Protein AF-A0A6G3S2R7-F1 (afdb_monomer_lite)

Radius of gyration: 14.32 Å; chains: 1; bounding box: 34×27×38 Å

pLDDT: mean 94.63, std 10.29, range [46.94, 98.81]

Sequence (114 aa):
DAPTLWPLVDGAGRLGIACAAPVLRHVYRETASSHLRGRAARALAATDPSFAAGFAVECLWDCEESTREVAARHAETGDARVVDQLRRLAADPAEEAEVQTAVRARIGLDPTVL

Foldseek 3Di:
DDPVLQVVLQVLQVVLVLVCLVVLVVQLVPDPDLVSVLSSLSSCLSRPPCSQDPVLQVQCPRPDLSSVLSSLQRHDVPDVVSLVSLVCLLPDPPHDPSNVVSSCVSVVPDPPPD

Structure (mmCIF, N/CA/C/O backbone):
data_AF-A0A6G3S2R7-F1
#
_entry.id   AF-A0A6G3S2R7-F1
#
loop_
_atom_site.group_PDB
_atom_site.id
_atom_site.type_symbol
_atom_site.label_atom_id
_atom_site.label_alt_id
_atom_site.label_comp_id
_atom_site.label_asym_id
_atom_site.label_entity_id
_atom_site.label_seq_id
_atom_site.pdbx_PDB_ins_code
_atom_site.Cartn_x
_atom_site.Cartn_y
_atom_site.Cartn_z
_atom_site.occupancy
_atom_site.B_iso_or_equiv
_atom_site.auth_seq_id
_atom_site.auth_comp_id
_atom_site.auth_asym_id
_atom_site.auth_atom_id
_atom_site.pdbx_PDB_model_num
ATOM 1 N N . ASP A 1 1 ? 19.419 -1.276 -4.657 1.00 84.12 1 ASP A N 1
ATOM 2 C CA . ASP A 1 1 ? 18.564 -1.395 -5.861 1.00 84.12 1 ASP A CA 1
ATOM 3 C C . ASP A 1 1 ? 19.110 -0.577 -7.019 1.00 84.12 1 ASP A C 1
ATOM 5 O O . ASP A 1 1 ? 19.806 0.407 -6.785 1.00 84.12 1 ASP A O 1
ATOM 9 N N . ALA A 1 2 ? 18.821 -0.978 -8.261 1.00 88.25 2 ALA A N 1
ATOM 10 C CA . ALA A 1 2 ? 19.236 -0.221 -9.442 1.00 88.25 2 ALA A CA 1
ATOM 11 C C . ALA A 1 2 ? 18.453 1.109 -9.541 1.00 88.25 2 ALA A C 1
ATOM 13 O O . ALA A 1 2 ? 17.224 1.082 -9.421 1.00 88.25 2 ALA A O 1
ATOM 14 N N . PRO A 1 3 ? 19.104 2.259 -9.818 1.00 88.38 3 PRO A N 1
ATOM 15 C CA . PRO A 1 3 ? 18.428 3.562 -9.891 1.00 88.38 3 PRO A CA 1
ATOM 16 C C . PRO A 1 3 ? 17.271 3.622 -10.898 1.00 88.38 3 PRO A C 1
ATOM 18 O O . PRO A 1 3 ? 16.308 4.358 -10.706 1.00 88.38 3 PRO A O 1
ATOM 21 N N . THR A 1 4 ? 17.331 2.816 -11.960 1.00 93.81 4 THR A N 1
ATOM 22 C CA . THR A 1 4 ? 16.301 2.734 -13.005 1.00 93.81 4 THR A CA 1
ATOM 23 C C . THR A 1 4 ? 14.989 2.104 -12.535 1.00 93.81 4 THR A C 1
ATOM 25 O O . THR A 1 4 ? 13.962 2.313 -13.178 1.00 93.81 4 THR A O 1
ATOM 28 N N . LEU A 1 5 ? 14.979 1.385 -11.405 1.00 95.19 5 LEU A N 1
ATOM 29 C CA . LEU A 1 5 ? 13.749 0.820 -10.841 1.00 95.19 5 LEU A CA 1
ATOM 30 C C . LEU A 1 5 ? 12.791 1.903 -10.340 1.00 95.19 5 LEU A C 1
ATOM 32 O O . LEU A 1 5 ? 11.581 1.711 -10.387 1.00 95.19 5 LEU A O 1
ATOM 36 N N . TRP A 1 6 ? 13.315 3.048 -9.904 1.00 97.00 6 TRP A N 1
ATOM 37 C CA . TRP A 1 6 ? 12.517 4.138 -9.346 1.00 97.00 6 TRP A CA 1
ATOM 38 C C . TRP A 1 6 ? 11.527 4.708 -10.376 1.00 97.00 6 TRP A C 1
ATOM 40 O O . TRP A 1 6 ? 10.320 4.604 -10.148 1.00 97.00 6 TRP A O 1
ATOM 50 N N . PRO A 1 7 ? 11.977 5.227 -11.539 1.00 97.56 7 PRO A N 1
ATOM 51 C CA . PRO A 1 7 ? 11.058 5.726 -12.559 1.00 97.56 7 PRO A CA 1
ATOM 52 C C . PRO A 1 7 ? 10.196 4.621 -13.182 1.00 97.56 7 PRO A C 1
ATOM 54 O O . PRO A 1 7 ? 9.082 4.905 -13.615 1.00 97.56 7 PRO A O 1
ATOM 57 N N . LEU A 1 8 ? 10.673 3.370 -13.219 1.00 97.19 8 LEU A N 1
ATOM 58 C CA . LEU A 1 8 ? 9.894 2.242 -13.733 1.00 97.19 8 LEU A CA 1
ATOM 59 C C . LEU A 1 8 ? 8.662 1.962 -12.861 1.00 97.19 8 LEU A C 1
ATOM 61 O O . LEU A 1 8 ? 7.550 1.871 -13.380 1.00 97.19 8 LEU A O 1
ATOM 65 N N . VAL A 1 9 ? 8.860 1.846 -11.545 1.00 98.44 9 VAL A N 1
ATOM 66 C CA . VAL A 1 9 ? 7.782 1.620 -10.572 1.00 98.44 9 VAL A CA 1
ATOM 67 C C . VAL A 1 9 ? 6.796 2.786 -10.584 1.00 98.44 9 VAL A C 1
ATOM 69 O O . VAL A 1 9 ? 5.588 2.568 -10.695 1.00 98.44 9 VAL A O 1
ATOM 72 N N . ASP A 1 10 ? 7.308 4.020 -10.551 1.00 98.44 10 ASP A N 1
ATOM 73 C CA . ASP A 1 10 ? 6.473 5.221 -10.594 1.00 98.44 10 ASP A CA 1
ATOM 74 C C . ASP A 1 10 ? 5.644 5.282 -11.889 1.00 98.44 10 ASP A C 1
ATOM 76 O O . ASP A 1 10 ? 4.450 5.585 -11.854 1.00 98.44 10 ASP A O 1
ATOM 80 N N . GLY A 1 11 ? 6.252 4.961 -13.036 1.00 98.56 11 GLY A N 1
ATOM 81 C CA . GLY A 1 11 ? 5.578 4.929 -14.333 1.00 98.56 11 GLY A CA 1
ATOM 82 C C . GLY A 1 11 ? 4.478 3.870 -14.409 1.00 98.56 11 GLY A C 1
ATOM 83 O O . GLY A 1 11 ? 3.372 4.175 -14.855 1.00 98.56 11 GLY A O 1
ATOM 84 N N . ALA A 1 12 ? 4.747 2.651 -13.929 1.00 98.56 12 ALA A N 1
ATOM 85 C CA . ALA A 1 12 ? 3.770 1.563 -13.922 1.00 98.56 12 ALA A CA 1
ATOM 86 C C . ALA A 1 12 ? 2.524 1.906 -13.092 1.00 98.56 12 ALA A C 1
ATOM 88 O O . ALA A 1 12 ? 1.402 1.679 -13.548 1.00 98.56 12 ALA A O 1
ATOM 89 N N . GLY A 1 13 ? 2.723 2.506 -11.913 1.00 98.50 13 GLY A N 1
ATOM 90 C CA . GLY A 1 13 ? 1.634 2.977 -11.060 1.00 98.50 13 GLY A CA 1
ATOM 91 C C . GLY A 1 13 ? 0.830 4.110 -11.696 1.00 98.50 13 GLY A C 1
ATOM 92 O O . GLY A 1 13 ? -0.392 4.031 -11.779 1.00 98.50 13 GLY A O 1
ATOM 93 N N . ARG A 1 14 ? 1.509 5.149 -12.202 1.00 98.38 14 ARG A N 1
ATOM 94 C CA . ARG A 1 14 ? 0.857 6.324 -12.816 1.00 98.38 14 ARG A CA 1
ATOM 95 C C . ARG A 1 14 ? 0.026 5.979 -14.048 1.00 98.38 14 ARG A C 1
ATOM 97 O O . ARG A 1 14 ? -0.993 6.617 -14.285 1.00 98.38 14 ARG A O 1
ATOM 104 N N . LEU A 1 15 ? 0.474 5.003 -14.833 1.00 98.44 15 LEU A N 1
ATOM 105 C CA . LEU A 1 15 ? -0.220 4.549 -16.037 1.00 98.44 15 LEU A CA 1
ATOM 106 C C . LEU A 1 15 ? -1.234 3.427 -15.761 1.00 98.44 15 LEU A C 1
ATOM 108 O O . LEU A 1 15 ? -1.888 2.975 -16.696 1.00 98.44 15 LEU A O 1
ATOM 112 N N . GLY A 1 16 ? -1.364 2.963 -14.511 1.00 98.00 16 GLY A N 1
ATOM 113 C CA . GLY A 1 16 ? -2.305 1.900 -14.149 1.00 98.00 16 GLY A CA 1
ATOM 114 C C . GLY A 1 16 ? -2.031 0.583 -14.880 1.00 98.00 16 GLY A C 1
ATOM 115 O O . GLY A 1 16 ? -2.964 -0.112 -15.282 1.00 98.00 16 GLY A O 1
ATOM 116 N N . ILE A 1 17 ? -0.757 0.237 -15.101 1.00 98.44 17 ILE A N 1
ATOM 117 C CA . ILE A 1 17 ? -0.369 -0.959 -15.861 1.00 98.44 17 ILE A CA 1
ATOM 118 C C . ILE A 1 17 ? -0.651 -2.214 -15.021 1.00 98.44 17 ILE A C 1
ATOM 120 O O . ILE A 1 17 ? 0.234 -2.744 -14.356 1.00 98.44 17 ILE A O 1
ATOM 124 N N . ALA A 1 18 ? -1.888 -2.715 -15.054 1.00 98.38 18 ALA A N 1
ATOM 125 C CA . ALA A 1 18 ? -2.328 -3.843 -14.226 1.00 98.38 18 ALA A CA 1
ATOM 126 C C . ALA A 1 18 ? -1.480 -5.115 -14.425 1.00 98.38 18 ALA A C 1
ATOM 128 O O . ALA A 1 18 ? -1.184 -5.835 -13.472 1.00 98.38 18 ALA A O 1
ATOM 129 N N . CYS A 1 19 ? -1.007 -5.378 -15.650 1.00 98.12 19 CYS A N 1
ATOM 130 C CA . CYS A 1 19 ? -0.139 -6.528 -15.924 1.00 98.12 19 CYS A CA 1
ATOM 131 C C . CYS A 1 19 ? 1.260 -6.416 -15.287 1.00 98.12 19 CYS A C 1
ATOM 133 O O . CYS A 1 19 ? 1.966 -7.419 -15.210 1.00 98.12 19 CYS A O 1
ATOM 135 N N . ALA A 1 20 ? 1.651 -5.238 -14.786 1.00 98.38 20 ALA A N 1
ATOM 136 C CA . ALA A 1 20 ? 2.888 -5.050 -14.035 1.00 98.38 20 ALA A CA 1
ATOM 137 C C . ALA A 1 20 ? 2.776 -5.509 -12.570 1.00 98.38 20 ALA A C 1
ATOM 139 O O . ALA A 1 20 ? 3.804 -5.631 -11.903 1.00 98.38 20 ALA A O 1
ATOM 140 N N . ALA A 1 21 ? 1.575 -5.805 -12.055 1.00 98.56 21 ALA A N 1
ATOM 141 C CA . ALA A 1 21 ? 1.393 -6.176 -10.652 1.00 98.56 21 ALA A CA 1
ATOM 142 C C . ALA A 1 21 ? 2.353 -7.295 -10.187 1.00 98.56 21 ALA A C 1
ATOM 144 O O . ALA A 1 21 ? 3.039 -7.084 -9.189 1.00 98.56 21 ALA A O 1
ATOM 145 N N . PRO A 1 22 ? 2.540 -8.430 -10.897 1.00 98.56 22 PRO A N 1
ATOM 146 C CA . PRO A 1 22 ? 3.461 -9.477 -10.446 1.00 98.56 22 PRO A CA 1
ATOM 147 C C . PRO A 1 22 ? 4.908 -9.002 -10.248 1.00 98.56 22 PRO A C 1
ATOM 149 O O . PRO A 1 22 ? 5.535 -9.370 -9.253 1.00 98.56 22 PRO A O 1
ATOM 152 N N . VAL A 1 23 ? 5.432 -8.161 -11.148 1.00 98.31 23 VAL A N 1
ATOM 153 C CA . VAL A 1 23 ? 6.801 -7.635 -11.018 1.00 98.31 23 VAL A CA 1
ATOM 154 C C . VAL A 1 23 ? 6.891 -6.568 -9.926 1.00 98.31 23 VAL A C 1
ATOM 156 O O . VAL A 1 23 ? 7.863 -6.556 -9.177 1.00 98.31 23 VAL A O 1
ATOM 159 N N . LEU A 1 24 ? 5.862 -5.736 -9.749 1.00 98.62 24 LEU A N 1
ATOM 160 C CA . LEU A 1 24 ? 5.807 -4.762 -8.654 1.00 98.62 24 LEU A CA 1
ATOM 161 C C . LEU A 1 24 ? 5.778 -5.449 -7.280 1.00 98.62 24 LEU A C 1
ATOM 163 O O . LEU A 1 24 ? 6.468 -5.005 -6.365 1.00 98.62 24 LEU A O 1
ATOM 167 N N . ARG A 1 25 ? 5.064 -6.577 -7.146 1.00 98.62 25 ARG A N 1
ATOM 168 C CA . ARG A 1 25 ? 5.083 -7.403 -5.924 1.00 98.62 25 ARG A CA 1
ATOM 169 C C . ARG A 1 25 ? 6.470 -7.971 -5.645 1.00 98.62 25 ARG A C 1
ATOM 171 O O . ARG A 1 25 ? 6.875 -8.044 -4.491 1.00 98.62 25 ARG A O 1
ATOM 178 N N . HIS A 1 26 ? 7.184 -8.398 -6.686 1.00 98.31 26 HIS A N 1
ATOM 179 C CA . HIS A 1 26 ? 8.558 -8.872 -6.543 1.00 98.31 26 HIS A CA 1
ATOM 180 C C . HIS A 1 26 ? 9.482 -7.741 -6.074 1.00 98.31 26 HIS A C 1
ATOM 182 O O . HIS A 1 26 ? 10.169 -7.905 -5.073 1.00 98.31 26 HIS A O 1
ATOM 188 N N . VAL A 1 27 ? 9.421 -6.565 -6.710 1.00 98.31 27 VAL A N 1
ATOM 189 C CA . VAL A 1 27 ? 10.204 -5.392 -6.286 1.00 98.31 27 VAL A CA 1
ATOM 190 C C . VAL A 1 27 ? 9.912 -5.020 -4.832 1.00 98.31 27 VAL A C 1
ATOM 192 O O . VAL A 1 27 ? 10.855 -4.806 -4.079 1.00 98.31 27 VAL A O 1
ATOM 195 N N . TYR A 1 28 ? 8.640 -4.982 -4.422 1.00 98.25 28 TYR A N 1
ATOM 196 C CA . TYR A 1 28 ? 8.255 -4.678 -3.040 1.00 98.25 28 TYR A CA 1
ATOM 197 C C . TYR A 1 28 ? 8.889 -5.642 -2.022 1.00 98.25 28 TYR A C 1
ATOM 199 O O . TYR A 1 28 ? 9.346 -5.197 -0.973 1.00 98.25 28 TYR A O 1
ATOM 207 N N . ARG A 1 29 ? 8.924 -6.949 -2.323 1.00 97.88 29 ARG A N 1
ATOM 208 C CA . ARG A 1 29 ? 9.451 -7.974 -1.406 1.00 97.88 29 ARG A CA 1
ATOM 209 C C . ARG A 1 29 ? 10.974 -7.990 -1.321 1.00 97.88 29 ARG A C 1
ATOM 211 O O . ARG A 1 29 ? 11.510 -8.213 -0.244 1.00 97.88 29 ARG A O 1
ATOM 218 N N . GLU A 1 30 ? 11.654 -7.777 -2.443 1.00 97.44 30 GLU A N 1
ATOM 219 C CA . GLU A 1 30 ? 13.108 -7.968 -2.527 1.00 97.44 30 GLU A CA 1
ATOM 220 C C . GLU A 1 30 ? 13.913 -6.690 -2.264 1.00 97.44 30 GLU A C 1
ATOM 222 O O . GLU A 1 30 ? 15.109 -6.754 -1.977 1.00 97.44 30 GLU A O 1
ATOM 227 N N . THR A 1 31 ? 13.292 -5.514 -2.381 1.00 97.06 31 THR A N 1
ATOM 228 C CA . THR A 1 31 ? 13.992 -4.246 -2.155 1.00 97.06 31 THR A CA 1
ATOM 229 C C . THR A 1 31 ? 14.427 -4.092 -0.697 1.00 97.06 31 THR A C 1
ATOM 231 O O . THR A 1 31 ? 13.625 -4.187 0.233 1.00 97.06 31 THR A O 1
ATOM 234 N N . ALA A 1 32 ? 15.699 -3.745 -0.490 1.00 95.38 32 ALA A N 1
ATOM 235 C CA . ALA A 1 32 ? 16.200 -3.329 0.821 1.00 95.38 32 ALA A CA 1
ATOM 236 C C . ALA A 1 32 ? 15.902 -1.844 1.116 1.00 95.38 32 ALA A C 1
ATOM 238 O O . ALA A 1 32 ? 15.960 -1.413 2.266 1.00 95.38 32 ALA A O 1
ATOM 239 N N . SER A 1 33 ? 15.586 -1.045 0.091 1.00 96.50 33 SER A N 1
ATOM 240 C CA . SER A 1 33 ? 15.253 0.374 0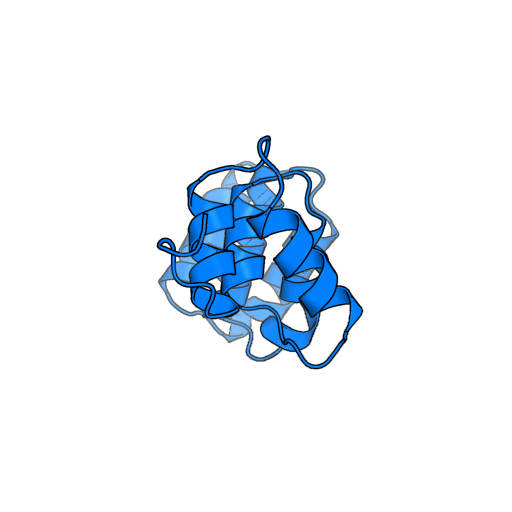.241 1.00 96.50 33 SER A CA 1
ATOM 241 C C . SER A 1 33 ? 13.799 0.575 0.683 1.00 96.50 33 SER A C 1
ATOM 243 O O . SER A 1 33 ? 12.881 0.200 -0.052 1.00 96.50 33 SER A O 1
ATOM 245 N N . SER A 1 34 ? 13.588 1.241 1.828 1.00 96.69 34 SER A N 1
ATOM 246 C CA . SER A 1 34 ? 12.256 1.661 2.304 1.00 96.69 34 SER A CA 1
ATOM 247 C C . SER A 1 34 ? 11.571 2.609 1.316 1.00 96.69 34 SER A C 1
ATOM 249 O O . SER A 1 34 ? 10.419 2.392 0.949 1.00 96.69 34 SER A O 1
ATOM 251 N N . HIS A 1 35 ? 12.310 3.580 0.771 1.00 96.75 35 HIS A N 1
ATOM 252 C CA . HIS A 1 35 ? 11.800 4.500 -0.248 1.00 96.75 35 HIS A CA 1
ATOM 253 C C . HIS A 1 35 ? 11.311 3.777 -1.512 1.00 96.75 35 HIS A C 1
ATOM 255 O O . HIS A 1 35 ? 10.268 4.124 -2.071 1.00 96.75 35 HIS A O 1
ATOM 261 N N . LEU A 1 36 ? 12.061 2.784 -2.011 1.00 97.75 36 LEU A N 1
ATOM 262 C CA . LEU A 1 36 ? 11.620 2.017 -3.180 1.00 97.75 36 LEU A CA 1
ATOM 263 C C . LEU A 1 36 ? 10.422 1.124 -2.837 1.00 97.75 36 LEU A C 1
ATOM 265 O O . LEU A 1 36 ? 9.514 1.001 -3.659 1.00 97.75 36 LEU A O 1
ATOM 269 N N . ARG A 1 37 ? 10.373 0.565 -1.622 1.00 98.06 37 ARG A N 1
ATOM 270 C CA . ARG A 1 37 ? 9.224 -0.206 -1.135 1.00 98.06 37 ARG A CA 1
ATOM 271 C C . ARG A 1 37 ? 7.953 0.641 -1.087 1.00 98.06 37 ARG A C 1
ATOM 273 O O . ARG A 1 37 ? 6.935 0.212 -1.622 1.00 98.06 37 ARG A O 1
ATOM 280 N N . GLY A 1 38 ? 8.030 1.871 -0.580 1.00 98.00 38 GLY A N 1
ATOM 281 C CA . GLY A 1 38 ? 6.906 2.813 -0.569 1.00 98.00 38 GLY A CA 1
ATOM 282 C C . GLY A 1 38 ? 6.428 3.211 -1.965 1.00 98.00 38 GLY A C 1
ATOM 283 O O . GLY A 1 38 ? 5.224 3.252 -2.236 1.00 98.00 38 GLY A O 1
ATOM 284 N N . ARG A 1 39 ? 7.352 3.417 -2.913 1.00 98.38 39 ARG A N 1
ATOM 285 C CA . ARG A 1 39 ? 6.986 3.606 -4.329 1.00 98.38 39 ARG A CA 1
ATOM 286 C C . ARG A 1 39 ? 6.290 2.379 -4.912 1.00 98.38 39 ARG A C 1
ATOM 288 O O . ARG A 1 39 ? 5.271 2.524 -5.586 1.00 98.38 39 ARG A O 1
ATOM 295 N N . ALA A 1 40 ? 6.806 1.183 -4.633 1.00 98.56 40 ALA A N 1
ATOM 296 C CA . ALA A 1 40 ? 6.205 -0.066 -5.091 1.00 98.56 40 ALA A CA 1
ATOM 297 C C . ALA A 1 40 ? 4.807 -0.265 -4.495 1.00 98.56 40 ALA A C 1
ATOM 299 O O . ALA A 1 40 ? 3.891 -0.616 -5.232 1.00 98.56 40 ALA A O 1
ATOM 300 N N . ALA A 1 41 ? 4.608 0.049 -3.212 1.00 98.69 41 ALA A N 1
ATOM 301 C CA . ALA A 1 41 ? 3.301 0.023 -2.560 1.00 98.69 41 ALA A CA 1
ATOM 302 C C . ALA A 1 41 ? 2.302 0.965 -3.246 1.00 98.69 41 ALA A C 1
ATOM 304 O O . ALA A 1 41 ? 1.193 0.552 -3.579 1.00 98.69 41 ALA A O 1
ATOM 305 N N . ARG A 1 42 ? 2.703 2.209 -3.547 1.00 98.62 42 ARG A N 1
ATOM 306 C CA . ARG A 1 42 ? 1.852 3.163 -4.279 1.00 98.62 42 ARG A CA 1
ATOM 307 C C . ARG A 1 42 ? 1.502 2.665 -5.685 1.00 98.62 42 ARG A C 1
ATOM 309 O O . ARG A 1 42 ? 0.364 2.814 -6.121 1.00 98.62 42 ARG A O 1
ATOM 316 N N . ALA A 1 43 ? 2.457 2.064 -6.393 1.00 98.75 43 ALA A N 1
ATOM 317 C CA . ALA A 1 43 ? 2.201 1.483 -7.707 1.00 98.75 43 ALA A CA 1
ATOM 318 C C . ALA A 1 43 ? 1.267 0.265 -7.627 1.00 98.75 43 ALA A C 1
ATOM 320 O O . ALA A 1 43 ? 0.364 0.133 -8.452 1.00 98.75 43 ALA A O 1
ATOM 321 N N . LEU A 1 44 ? 1.431 -0.595 -6.619 1.00 98.81 44 LEU A N 1
ATOM 322 C CA . LEU A 1 44 ? 0.544 -1.731 -6.361 1.00 98.81 44 LEU A CA 1
ATOM 323 C C . LEU A 1 44 ? -0.876 -1.271 -6.021 1.00 98.81 44 LEU A C 1
ATOM 325 O O . LEU A 1 44 ? -1.819 -1.815 -6.581 1.00 98.81 44 LEU A O 1
ATOM 329 N N . ALA A 1 45 ? -1.044 -0.219 -5.217 1.00 98.69 45 ALA A N 1
ATOM 330 C CA . ALA A 1 45 ? -2.359 0.353 -4.924 1.00 98.69 45 ALA A CA 1
ATOM 331 C C . ALA A 1 45 ? -3.136 0.767 -6.188 1.00 98.69 45 ALA A C 1
ATOM 333 O O . ALA A 1 45 ? -4.363 0.695 -6.210 1.00 98.69 45 ALA A O 1
ATOM 334 N N . ALA A 1 46 ? -2.428 1.176 -7.246 1.00 98.56 46 ALA A N 1
ATOM 335 C CA . ALA A 1 46 ? -3.019 1.578 -8.521 1.00 98.56 46 ALA A CA 1
ATOM 336 C C . ALA A 1 46 ? -3.193 0.429 -9.533 1.00 98.56 46 ALA A C 1
ATOM 338 O O . ALA A 1 46 ? -3.936 0.579 -10.500 1.00 98.56 46 ALA A O 1
ATOM 339 N N . THR A 1 47 ? -2.490 -0.695 -9.361 1.00 98.69 47 THR A N 1
ATOM 340 C CA . THR A 1 47 ? -2.375 -1.745 -10.396 1.00 98.69 47 THR A CA 1
ATOM 341 C C . THR A 1 47 ? -2.854 -3.122 -9.949 1.00 98.69 47 THR A C 1
ATOM 343 O O . THR A 1 47 ? -3.164 -3.958 -10.796 1.00 98.69 47 THR A O 1
ATOM 346 N N . ASP A 1 48 ? -2.922 -3.374 -8.643 1.00 98.56 48 ASP A N 1
ATOM 347 C CA . ASP A 1 48 ? -3.178 -4.685 -8.064 1.00 98.56 48 ASP A CA 1
ATOM 348 C C . ASP A 1 48 ? -4.480 -4.703 -7.243 1.00 98.56 48 ASP A C 1
ATOM 350 O O . ASP A 1 48 ? -4.511 -4.190 -6.122 1.00 98.56 48 ASP A O 1
ATOM 354 N N . PRO A 1 49 ? -5.543 -5.373 -7.728 1.00 97.69 49 PRO A N 1
ATOM 355 C CA . PRO A 1 49 ? -6.805 -5.497 -6.995 1.00 97.69 49 PRO A CA 1
ATOM 356 C C . PRO A 1 49 ? -6.682 -6.180 -5.625 1.00 97.69 49 PRO A C 1
ATOM 358 O O . PRO A 1 49 ? -7.537 -5.987 -4.768 1.00 97.69 49 PRO A O 1
ATOM 361 N N . SER A 1 50 ? -5.636 -6.982 -5.405 1.00 97.75 50 SER A N 1
ATOM 362 C CA . SER A 1 50 ? -5.406 -7.678 -4.132 1.00 97.75 50 SER A CA 1
ATOM 363 C C . SER A 1 50 ? -4.627 -6.851 -3.104 1.00 97.75 50 SER A C 1
ATOM 365 O O . SER A 1 50 ? -4.440 -7.303 -1.975 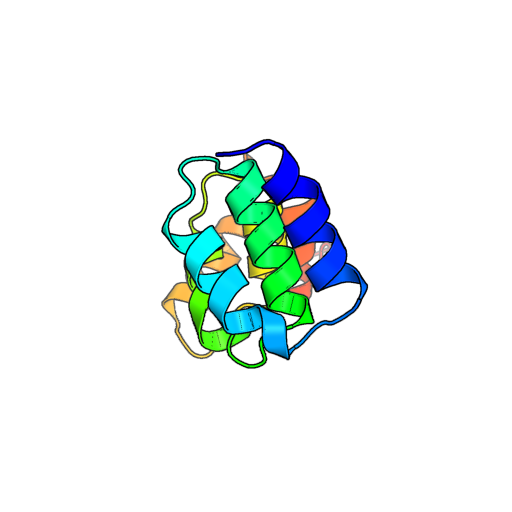1.00 97.75 50 SER A O 1
ATOM 367 N N . PHE A 1 51 ? -4.180 -5.641 -3.467 1.00 98.69 51 PHE A N 1
ATOM 368 C CA . PHE A 1 51 ? -3.317 -4.811 -2.625 1.00 98.69 51 PHE A CA 1
ATOM 369 C C . PHE A 1 51 ? -3.906 -4.565 -1.230 1.00 98.69 51 PHE A C 1
ATOM 371 O O . PHE A 1 51 ? -3.199 -4.734 -0.238 1.00 98.69 51 PHE A O 1
ATOM 378 N N . ALA A 1 52 ? -5.200 -4.230 -1.158 1.00 98.31 52 ALA A N 1
ATOM 379 C CA . ALA A 1 52 ? -5.902 -3.892 0.082 1.00 98.31 52 ALA A CA 1
ATOM 380 C C . ALA A 1 52 ? -5.861 -5.011 1.140 1.00 98.31 52 ALA A C 1
ATOM 382 O O . ALA A 1 52 ? -5.641 -4.731 2.317 1.00 98.31 52 ALA A O 1
ATOM 383 N N . ALA A 1 53 ? -6.037 -6.265 0.714 1.00 97.44 53 ALA A N 1
ATOM 384 C CA . ALA A 1 53 ? -6.069 -7.436 1.593 1.00 97.44 53 ALA A CA 1
ATOM 385 C C . ALA A 1 53 ? -4.667 -7.975 1.944 1.00 97.44 53 ALA A C 1
ATOM 387 O O . ALA A 1 53 ? -4.517 -8.755 2.881 1.00 97.44 53 ALA A O 1
ATOM 388 N N . GLY A 1 54 ? -3.645 -7.601 1.166 1.00 97.06 54 GLY A N 1
ATOM 389 C CA . GLY A 1 54 ? -2.273 -8.096 1.295 1.00 97.06 54 GLY A CA 1
ATOM 390 C C . GLY A 1 54 ? -1.298 -6.997 1.702 1.00 97.06 54 GLY A C 1
ATOM 391 O O . GLY A 1 54 ? -1.218 -6.612 2.865 1.00 97.06 54 GLY A O 1
ATOM 392 N N . PHE A 1 55 ? -0.543 -6.480 0.734 1.00 98.50 55 PHE A N 1
ATOM 393 C CA . PHE A 1 55 ? 0.559 -5.552 0.999 1.00 98.50 55 PHE A CA 1
ATOM 394 C C . PHE A 1 55 ? 0.148 -4.263 1.707 1.00 98.50 55 PHE A C 1
ATOM 396 O O . PHE A 1 55 ? 0.945 -3.742 2.480 1.00 98.50 55 PHE A O 1
ATOM 403 N N . ALA A 1 56 ? -1.073 -3.759 1.501 1.00 98.56 56 ALA A N 1
ATOM 404 C CA . ALA A 1 56 ? -1.555 -2.599 2.245 1.00 98.56 56 ALA A CA 1
ATOM 405 C C . ALA A 1 56 ? -1.581 -2.867 3.755 1.00 98.56 56 ALA A C 1
ATOM 407 O O . ALA A 1 56 ? -1.261 -1.975 4.529 1.00 98.56 56 ALA A O 1
ATOM 408 N N . VAL A 1 57 ? -1.914 -4.092 4.175 1.00 98.50 57 VAL A N 1
ATOM 409 C CA . VAL A 1 57 ? -1.862 -4.497 5.584 1.00 98.50 57 VAL A CA 1
ATOM 410 C C . VAL A 1 57 ? -0.413 -4.495 6.062 1.00 98.50 57 VAL A C 1
ATOM 412 O O . VAL A 1 57 ? -0.108 -3.812 7.030 1.00 98.50 57 VAL A O 1
ATOM 415 N N . GLU A 1 58 ? 0.504 -5.161 5.354 1.00 97.81 58 GLU A N 1
ATOM 416 C CA . GLU A 1 58 ? 1.937 -5.175 5.705 1.00 97.81 58 GLU A CA 1
ATOM 417 C C . GLU A 1 58 ? 2.529 -3.759 5.841 1.00 97.81 58 GLU A C 1
ATOM 419 O O . GLU A 1 58 ? 3.258 -3.475 6.792 1.00 97.81 58 GLU A O 1
ATOM 424 N N . CYS A 1 59 ? 2.162 -2.853 4.931 1.00 98.56 59 CYS A N 1
ATOM 425 C CA . CYS A 1 59 ? 2.634 -1.470 4.894 1.00 98.56 59 CYS A CA 1
ATOM 426 C C . CYS A 1 59 ? 2.277 -0.656 6.156 1.00 98.56 59 CYS A C 1
ATOM 428 O O . CYS A 1 59 ? 2.935 0.348 6.414 1.00 98.56 59 CYS A O 1
ATOM 430 N N . LEU A 1 60 ? 1.289 -1.065 6.968 1.00 98.44 60 LEU A N 1
ATOM 431 C CA . LEU A 1 60 ? 0.948 -0.385 8.234 1.00 98.44 60 LEU A CA 1
ATOM 432 C C . LEU A 1 60 ? 2.073 -0.446 9.278 1.00 98.44 60 LEU A C 1
ATOM 434 O O . LEU A 1 60 ? 2.085 0.356 10.215 1.00 98.44 60 LEU A O 1
ATOM 438 N N . TRP A 1 61 ? 2.994 -1.401 9.131 1.00 98.12 61 TRP A N 1
ATOM 439 C CA . TRP A 1 61 ? 4.152 -1.597 10.007 1.00 98.12 61 TRP A CA 1
ATOM 440 C C . TRP A 1 61 ? 5.475 -1.225 9.334 1.00 98.12 61 TRP A C 1
ATOM 442 O O . TRP A 1 61 ? 6.540 -1.533 9.871 1.00 98.12 61 TRP A O 1
ATOM 452 N N . ASP A 1 62 ? 5.430 -0.576 8.169 1.00 98.25 62 ASP A N 1
ATOM 453 C CA . ASP A 1 62 ? 6.645 -0.092 7.523 1.00 98.25 62 ASP A CA 1
ATOM 454 C C . ASP A 1 62 ? 7.326 0.977 8.385 1.00 98.25 62 ASP A C 1
ATOM 456 O O . ASP A 1 62 ? 6.668 1.687 9.144 1.00 98.25 62 ASP A O 1
ATOM 460 N N . CYS A 1 63 ? 8.645 1.112 8.259 1.00 96.75 63 CYS A N 1
ATOM 461 C CA . CYS A 1 63 ? 9.389 2.191 8.901 1.00 96.75 63 CYS A CA 1
ATOM 462 C C . CYS A 1 63 ? 9.143 3.545 8.224 1.00 96.75 63 CYS A C 1
ATOM 464 O O . CYS A 1 63 ? 9.241 4.573 8.886 1.00 96.75 63 CYS A O 1
ATOM 466 N N . GLU A 1 64 ? 8.794 3.530 6.940 1.00 97.75 64 GLU A N 1
ATOM 467 C CA . GLU A 1 64 ? 8.546 4.705 6.115 1.00 97.75 64 GLU A CA 1
ATOM 468 C C . GLU A 1 64 ? 7.119 5.240 6.298 1.00 97.75 64 GLU A C 1
ATOM 470 O O . GLU A 1 64 ? 6.136 4.557 5.992 1.00 97.75 64 GLU A O 1
ATOM 475 N N . GLU A 1 65 ? 7.003 6.497 6.712 1.00 97.81 65 GLU A N 1
ATOM 476 C CA . GLU A 1 65 ? 5.751 7.230 6.893 1.00 97.81 65 GLU A CA 1
ATOM 477 C C . GLU A 1 65 ? 4.892 7.229 5.625 1.00 97.81 65 GLU A C 1
ATOM 479 O O . GLU A 1 65 ? 3.699 6.935 5.671 1.00 97.81 65 GLU A O 1
ATOM 484 N N . SER A 1 66 ? 5.502 7.455 4.459 1.00 96.25 66 SER A N 1
ATOM 485 C CA . SER A 1 66 ? 4.776 7.537 3.189 1.00 96.25 66 SER A CA 1
ATOM 486 C C . SER A 1 66 ? 4.201 6.182 2.764 1.00 96.25 66 SER A C 1
ATOM 488 O O . SER A 1 66 ? 3.187 6.119 2.065 1.00 96.25 66 SER A O 1
ATOM 490 N N . THR A 1 67 ? 4.808 5.086 3.224 1.00 98.56 67 THR A N 1
ATOM 491 C CA . THR A 1 67 ? 4.298 3.725 3.037 1.00 98.56 67 THR A CA 1
ATOM 492 C C . THR A 1 67 ? 3.136 3.452 3.991 1.00 98.56 67 THR A C 1
ATOM 494 O O . THR A 1 67 ? 2.097 2.950 3.551 1.00 98.56 67 THR A O 1
ATOM 497 N N . ARG A 1 68 ? 3.257 3.858 5.265 1.00 98.62 68 ARG A N 1
ATOM 498 C CA . ARG A 1 68 ? 2.156 3.787 6.243 1.00 98.62 68 ARG A CA 1
ATOM 499 C C . ARG A 1 68 ? 0.956 4.640 5.824 1.00 98.62 68 ARG A C 1
ATOM 501 O O . ARG A 1 68 ? -0.184 4.231 6.022 1.00 98.62 68 ARG A O 1
ATOM 508 N N . GLU A 1 69 ? 1.175 5.783 5.182 1.00 98.56 69 GLU A N 1
ATOM 509 C CA . GLU A 1 69 ? 0.105 6.635 4.655 1.00 98.56 69 GLU A CA 1
ATOM 510 C C . GLU A 1 69 ? -0.703 5.919 3.558 1.00 98.56 69 GLU A C 1
ATOM 512 O O . GLU A 1 69 ? -1.935 5.892 3.592 1.00 98.56 69 GLU A O 1
ATOM 517 N N . VAL A 1 70 ? -0.019 5.291 2.592 1.00 98.44 70 VAL A N 1
ATOM 518 C CA . VAL A 1 70 ? -0.673 4.484 1.546 1.00 98.44 70 VAL A CA 1
ATOM 519 C C . VAL A 1 70 ? -1.458 3.338 2.188 1.00 98.44 70 VAL A C 1
ATOM 521 O O . VAL A 1 70 ? -2.617 3.104 1.841 1.00 98.44 70 VAL A O 1
ATOM 524 N N . ALA A 1 71 ? -0.865 2.664 3.171 1.00 98.44 71 ALA A N 1
ATOM 525 C CA . ALA A 1 71 ? -1.518 1.612 3.937 1.00 98.44 71 ALA A CA 1
ATOM 526 C C . ALA A 1 71 ? -2.811 2.093 4.608 1.00 98.44 71 ALA A C 1
ATOM 528 O O . ALA A 1 71 ? -3.865 1.490 4.421 1.00 98.44 71 ALA A O 1
ATOM 529 N N . ALA A 1 72 ? -2.761 3.220 5.320 1.00 98.25 72 ALA A N 1
ATOM 530 C CA . ALA A 1 72 ? -3.902 3.806 6.019 1.00 98.25 72 ALA A CA 1
ATOM 531 C C . ALA A 1 72 ? -5.095 4.084 5.094 1.00 98.25 72 ALA A C 1
ATOM 533 O O . ALA A 1 72 ? -6.253 3.941 5.494 1.00 98.25 72 ALA A O 1
ATOM 534 N N . ARG A 1 73 ? -4.820 4.453 3.839 1.00 97.81 73 ARG A N 1
ATOM 535 C CA . ARG A 1 73 ? -5.856 4.712 2.832 1.00 97.81 73 ARG A CA 1
ATOM 536 C C . ARG A 1 73 ? -6.484 3.427 2.289 1.00 97.81 73 ARG A C 1
ATOM 538 O O . ARG A 1 73 ? -7.675 3.428 1.985 1.00 97.81 73 ARG A O 1
ATOM 545 N N . HIS A 1 74 ? -5.713 2.347 2.165 1.00 98.19 74 HIS A N 1
ATOM 546 C CA . HIS A 1 74 ? -6.099 1.185 1.356 1.00 98.19 74 HIS A CA 1
ATOM 547 C C . HIS A 1 74 ? -6.307 -0.120 2.124 1.00 98.19 74 HIS A C 1
ATOM 549 O O . HIS A 1 74 ? -7.008 -0.988 1.609 1.00 98.19 74 HIS A O 1
ATOM 555 N N . ALA A 1 75 ? -5.721 -0.283 3.310 1.00 98.25 75 ALA A N 1
ATOM 556 C CA . ALA A 1 75 ? -5.768 -1.542 4.043 1.00 98.25 75 ALA A CA 1
ATOM 557 C C . ALA A 1 75 ? -7.213 -1.979 4.323 1.00 98.25 75 ALA A C 1
ATOM 559 O O . ALA A 1 75 ? -8.085 -1.177 4.690 1.00 98.25 75 ALA A O 1
ATOM 560 N N . GLU A 1 76 ? -7.463 -3.271 4.129 1.00 96.31 76 GLU A N 1
ATOM 561 C CA . GLU A 1 76 ? -8.733 -3.891 4.470 1.00 96.31 76 GLU A CA 1
ATOM 562 C C . GLU A 1 76 ? -8.883 -4.003 5.993 1.00 96.31 76 GLU A C 1
ATOM 564 O O . GLU A 1 76 ? -7.969 -4.411 6.704 1.00 96.31 76 GLU A O 1
ATOM 569 N N . THR A 1 77 ? -10.058 -3.644 6.507 1.00 95.06 77 THR A N 1
ATOM 570 C CA . THR A 1 77 ? -10.314 -3.500 7.951 1.00 95.06 77 THR A CA 1
ATOM 571 C C . THR A 1 77 ? -11.060 -4.692 8.557 1.00 95.06 77 THR A C 1
ATOM 573 O O . THR A 1 77 ? -11.673 -4.555 9.613 1.00 95.06 77 THR A O 1
ATOM 576 N N . GLY A 1 78 ? -11.062 -5.848 7.885 1.00 91.81 78 GLY A N 1
ATOM 577 C CA . GLY A 1 78 ? -11.711 -7.069 8.380 1.00 91.81 78 GLY A CA 1
ATOM 578 C C . GLY A 1 78 ? -10.980 -7.729 9.559 1.00 91.81 78 GLY A C 1
ATOM 579 O O . GLY A 1 78 ? -11.605 -8.432 10.349 1.00 91.81 78 GLY A O 1
ATOM 580 N N . ASP A 1 79 ? -9.673 -7.486 9.704 1.00 94.38 79 ASP A N 1
ATOM 581 C CA . ASP A 1 79 ? -8.851 -7.970 10.822 1.00 94.38 79 ASP A CA 1
ATOM 582 C C . ASP A 1 79 ? -8.790 -6.914 11.941 1.00 94.38 79 ASP A C 1
ATOM 584 O O . ASP A 1 79 ? -8.406 -5.764 11.714 1.00 94.38 79 ASP A O 1
ATOM 588 N N . ALA A 1 80 ? -9.119 -7.309 13.175 1.00 95.62 80 ALA A N 1
ATOM 589 C CA . ALA A 1 80 ? -9.064 -6.430 14.345 1.00 95.62 80 ALA A CA 1
ATOM 590 C C . ALA A 1 80 ? -7.667 -5.822 14.566 1.00 95.62 80 ALA A C 1
ATOM 592 O O . ALA A 1 80 ? -7.562 -4.659 14.950 1.00 95.62 80 ALA A O 1
ATOM 593 N N . ARG A 1 81 ? -6.594 -6.557 14.239 1.00 96.88 81 ARG A N 1
ATOM 594 C CA . ARG A 1 81 ? -5.210 -6.068 14.362 1.00 96.88 81 ARG A CA 1
ATOM 595 C C . ARG A 1 81 ? -4.936 -4.871 13.455 1.00 96.88 81 ARG A C 1
ATOM 597 O O . ARG A 1 81 ? -4.170 -3.990 13.835 1.00 96.88 81 ARG A O 1
ATOM 604 N N . VAL A 1 82 ? -5.567 -4.826 12.279 1.00 97.56 82 VAL A N 1
ATOM 605 C CA . VAL A 1 82 ? -5.479 -3.675 11.370 1.00 97.56 82 VAL A CA 1
ATOM 606 C C . VAL A 1 82 ? -6.169 -2.472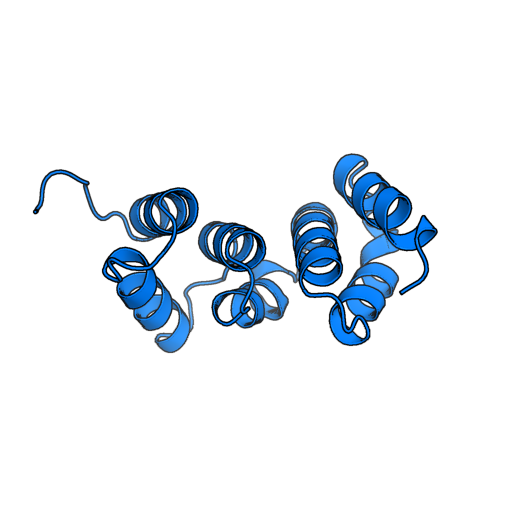 11.996 1.00 97.56 82 VAL A C 1
ATOM 608 O O . VAL A 1 82 ? -5.584 -1.397 12.067 1.00 97.56 82 VAL A O 1
ATOM 611 N N . VAL A 1 83 ? -7.391 -2.653 12.500 1.00 96.62 83 VAL A N 1
ATOM 612 C CA . VAL A 1 83 ? -8.159 -1.562 13.117 1.00 96.62 83 VAL A CA 1
ATOM 613 C C . VAL A 1 83 ? -7.443 -1.001 14.349 1.00 96.62 83 VAL A C 1
ATOM 615 O O . VAL A 1 83 ? -7.380 0.216 14.523 1.00 96.62 83 VAL A O 1
ATOM 618 N N . ASP A 1 84 ? -6.862 -1.859 15.181 1.00 97.19 84 ASP A N 1
ATOM 619 C CA . ASP A 1 84 ? -6.117 -1.429 16.364 1.00 97.19 84 ASP A CA 1
ATOM 620 C C . ASP A 1 84 ? -4.821 -0.705 15.995 1.00 97.19 84 ASP A C 1
ATOM 622 O O . ASP A 1 84 ? -4.501 0.324 16.594 1.00 97.19 84 ASP A O 1
ATOM 626 N N . GLN A 1 85 ? -4.112 -1.171 14.963 1.00 98.25 85 GLN A N 1
ATOM 627 C CA . GLN A 1 85 ? -2.937 -0.469 14.455 1.00 98.25 85 GLN A CA 1
ATOM 628 C C . GLN A 1 85 ? -3.304 0.903 13.876 1.00 98.25 85 GLN A C 1
ATOM 630 O O . GLN A 1 85 ? -2.613 1.878 14.157 1.00 98.25 85 GLN A O 1
ATOM 635 N N . LEU A 1 86 ? -4.413 1.022 13.141 1.00 97.81 86 LEU A N 1
ATOM 636 C CA . LEU A 1 86 ? -4.924 2.315 12.679 1.00 97.81 86 LEU A CA 1
ATOM 637 C C . LEU A 1 86 ? -5.204 3.250 13.870 1.00 97.81 86 LEU A C 1
ATOM 639 O O . LEU A 1 86 ? -4.708 4.374 13.917 1.00 97.81 86 LEU A O 1
ATOM 643 N N . ARG A 1 87 ? -5.923 2.786 14.896 1.00 96.81 87 ARG A N 1
ATOM 644 C CA . ARG A 1 87 ? -6.166 3.596 16.105 1.00 96.81 87 ARG A CA 1
ATOM 645 C C . ARG A 1 87 ? -4.870 4.041 16.779 1.00 96.81 87 ARG A C 1
ATOM 647 O O . ARG A 1 87 ? -4.786 5.186 17.215 1.00 96.81 87 ARG A O 1
ATOM 654 N N . ARG A 1 88 ? -3.863 3.164 16.836 1.00 97.69 88 ARG A N 1
ATOM 655 C CA . ARG A 1 88 ? -2.541 3.493 17.375 1.00 97.69 88 ARG A CA 1
ATOM 656 C C . ARG A 1 88 ? -1.866 4.599 16.566 1.00 97.69 88 ARG A C 1
ATOM 658 O O . ARG A 1 88 ? -1.460 5.586 17.163 1.00 97.69 88 ARG A O 1
ATOM 665 N N . LEU A 1 89 ? -1.804 4.468 15.240 1.00 97.88 89 LEU A N 1
ATOM 666 C CA . LEU A 1 89 ? -1.224 5.485 14.351 1.00 97.88 89 LEU A CA 1
ATOM 667 C C . LEU A 1 89 ? -1.946 6.836 14.484 1.00 97.88 89 LEU A C 1
ATOM 669 O O . LEU A 1 89 ? -1.308 7.879 14.527 1.00 97.88 89 LEU A O 1
ATOM 673 N N . ALA A 1 90 ? -3.277 6.835 14.613 1.00 97.19 90 ALA A N 1
ATOM 674 C CA . ALA A 1 90 ? -4.060 8.062 14.780 1.00 97.19 90 ALA A CA 1
ATOM 675 C C . ALA A 1 90 ? -3.795 8.807 16.103 1.00 97.19 90 ALA A C 1
ATOM 677 O O . ALA A 1 90 ? -4.053 10.015 16.181 1.00 97.19 90 ALA A O 1
ATOM 678 N N . ALA A 1 91 ? -3.343 8.087 17.133 1.00 95.88 91 ALA A N 1
ATOM 679 C CA . ALA A 1 91 ? -3.107 8.597 18.482 1.00 95.88 91 ALA A CA 1
ATOM 680 C C . ALA A 1 91 ? -1.618 8.806 18.810 1.00 95.88 91 ALA A C 1
ATOM 682 O O . ALA A 1 91 ? -1.315 9.353 19.869 1.00 95.88 91 ALA A O 1
ATOM 683 N N . ASP A 1 92 ? -0.699 8.368 17.947 1.00 97.31 92 ASP A N 1
ATOM 684 C CA . ASP A 1 92 ? 0.740 8.467 18.185 1.00 97.31 92 ASP A CA 1
ATOM 685 C C . ASP A 1 92 ? 1.241 9.897 17.912 1.00 97.31 92 ASP A C 1
ATOM 687 O O . ASP A 1 92 ? 1.252 10.319 16.755 1.00 97.31 92 ASP A O 1
ATOM 691 N N . PRO A 1 93 ? 1.677 10.661 18.934 1.00 95.94 93 PRO A N 1
ATOM 692 C CA . PRO A 1 93 ? 2.135 12.037 18.752 1.00 95.94 93 PRO A CA 1
ATOM 693 C C . PRO A 1 93 ? 3.440 12.156 17.953 1.00 95.94 93 PRO A C 1
ATOM 695 O O . PRO A 1 93 ? 3.769 13.260 17.529 1.00 95.94 93 PRO A O 1
ATOM 698 N N . ALA A 1 94 ? 4.190 11.063 17.784 1.00 96.25 94 ALA A N 1
ATOM 699 C CA . ALA A 1 94 ? 5.407 11.035 16.977 1.00 96.25 94 ALA A CA 1
ATOM 700 C C . ALA A 1 94 ? 5.147 10.644 15.513 1.00 96.25 94 ALA A C 1
ATOM 702 O O . ALA A 1 94 ? 6.079 10.656 14.715 1.00 96.25 94 ALA A O 1
ATOM 703 N N . GLU A 1 95 ? 3.914 10.269 15.167 1.00 97.94 95 GLU A N 1
ATOM 704 C CA . GLU A 1 95 ? 3.550 9.921 13.797 1.00 97.94 95 GLU A CA 1
ATOM 705 C C . GLU A 1 95 ? 3.283 11.167 12.945 1.00 97.94 95 GLU A C 1
ATOM 707 O O . GLU A 1 95 ? 2.785 12.186 13.430 1.00 97.94 95 GLU A O 1
ATOM 712 N N . GLU A 1 96 ? 3.570 11.051 11.652 1.00 98.00 96 GLU A N 1
ATOM 713 C CA . GLU A 1 96 ? 3.428 12.140 10.693 1.00 98.00 96 GLU A CA 1
ATOM 714 C C . GLU A 1 96 ? 1.965 12.547 10.474 1.00 98.00 96 GLU A C 1
ATOM 716 O O . GLU A 1 96 ? 1.034 11.727 10.460 1.00 98.00 96 GLU A O 1
ATOM 721 N N . ALA A 1 97 ? 1.754 13.848 10.270 1.00 97.38 97 ALA A N 1
ATOM 722 C CA . ALA A 1 97 ? 0.424 14.446 10.200 1.00 97.38 97 ALA A CA 1
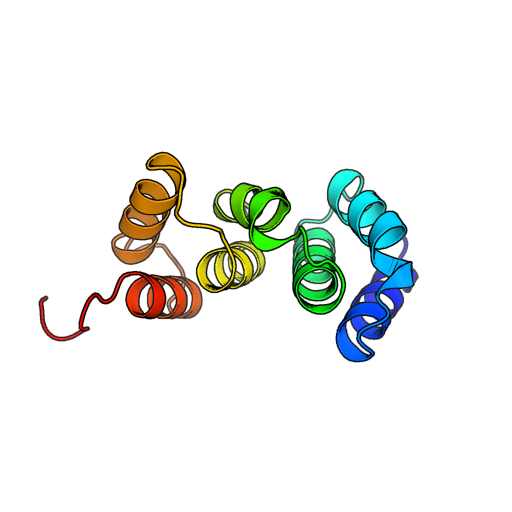ATOM 723 C C . ALA A 1 97 ? -0.412 13.881 9.040 1.00 97.38 97 ALA A C 1
ATOM 725 O O . ALA A 1 97 ? -1.625 13.692 9.175 1.00 97.38 97 ALA A O 1
ATOM 726 N N . GLU A 1 98 ? 0.219 13.574 7.909 1.00 97.12 98 GLU A N 1
ATOM 727 C CA . GLU A 1 98 ? -0.409 12.980 6.732 1.00 97.12 98 GLU A CA 1
ATOM 728 C C . GLU A 1 98 ? -0.920 11.566 7.023 1.00 97.12 98 GLU A C 1
ATOM 730 O O . GLU A 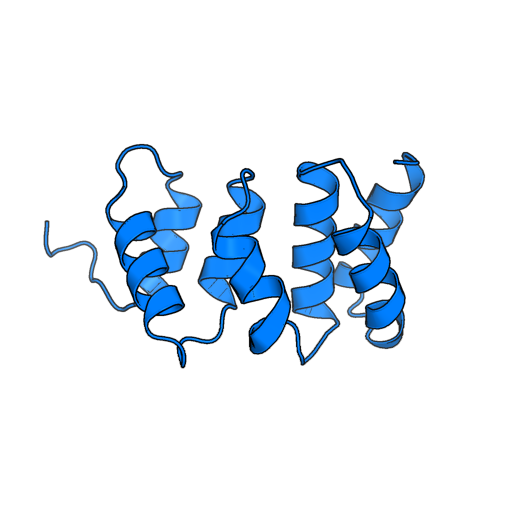1 98 ? -2.044 11.227 6.635 1.00 97.12 98 GLU A O 1
ATOM 735 N N . VAL A 1 99 ? -0.144 10.764 7.762 1.00 98.12 99 VAL A N 1
ATOM 736 C CA . VAL A 1 99 ? -0.545 9.418 8.192 1.00 98.12 99 VAL A CA 1
ATOM 737 C C . VAL A 1 99 ? -1.712 9.526 9.167 1.00 98.12 99 VAL A C 1
ATOM 739 O O . VAL A 1 99 ? -2.755 8.911 8.940 1.00 98.12 99 VAL A O 1
ATOM 742 N N . GLN A 1 100 ? -1.598 10.363 10.203 1.00 97.94 100 GLN A N 1
ATOM 743 C CA . GLN A 1 100 ? -2.687 10.584 11.160 1.00 97.94 100 GLN A CA 1
ATOM 744 C C . GLN A 1 100 ? -3.973 11.046 10.465 1.00 97.94 100 GLN A C 1
ATOM 746 O O . GLN A 1 100 ? -5.057 10.550 10.772 1.00 97.94 100 GLN A O 1
ATOM 751 N N . THR A 1 101 ? -3.863 11.966 9.505 1.00 96.44 101 THR A N 1
ATOM 752 C CA . THR A 1 101 ? -4.996 12.473 8.722 1.00 96.44 101 THR A CA 1
ATOM 753 C C . THR A 1 101 ? -5.640 11.357 7.905 1.00 96.44 101 THR A C 1
ATOM 755 O O . THR A 1 101 ? -6.859 11.182 7.961 1.00 96.44 101 THR A O 1
ATOM 758 N N . ALA A 1 102 ? -4.835 10.574 7.178 1.00 96.94 102 ALA A N 1
ATOM 759 C CA . ALA A 1 102 ? -5.320 9.445 6.391 1.00 96.94 102 ALA A CA 1
ATOM 760 C C . ALA A 1 102 ? -6.053 8.425 7.271 1.00 96.94 102 ALA A C 1
ATOM 762 O O . ALA A 1 102 ? -7.144 7.974 6.916 1.00 96.94 102 ALA A O 1
ATOM 763 N N . VAL A 1 103 ? -5.495 8.107 8.441 1.00 96.69 103 VAL A N 1
ATOM 764 C CA . VAL A 1 103 ? -6.108 7.148 9.355 1.00 96.69 103 VAL A CA 1
ATOM 765 C C . VAL A 1 103 ? -7.382 7.699 9.988 1.00 96.69 103 VAL A C 1
ATOM 767 O O . VAL A 1 103 ? -8.398 7.012 9.950 1.00 96.69 103 VAL A O 1
ATOM 770 N N . ARG A 1 104 ? -7.380 8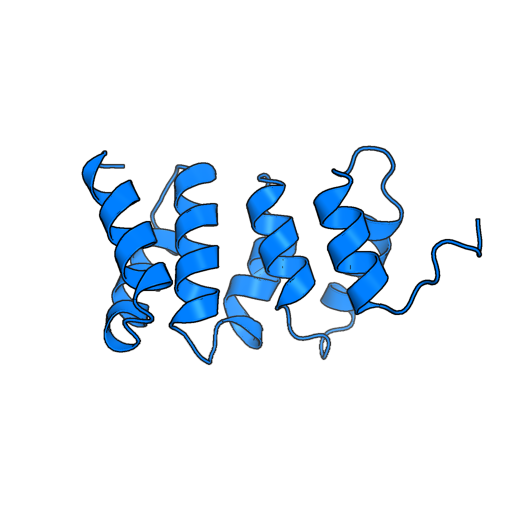.923 10.535 1.00 94.25 104 ARG A N 1
ATOM 771 C CA . ARG A 1 104 ? -8.573 9.530 11.162 1.00 94.25 104 ARG A CA 1
ATOM 772 C C . ARG A 1 104 ? -9.743 9.603 10.187 1.00 94.25 104 ARG A C 1
ATOM 774 O O . ARG A 1 104 ? -10.848 9.197 10.546 1.00 94.25 104 ARG A O 1
ATOM 781 N N . ALA A 1 105 ? -9.477 9.999 8.940 1.00 92.00 105 ALA A N 1
ATOM 782 C CA . ALA A 1 105 ? -10.467 9.965 7.867 1.00 92.00 105 ALA A CA 1
ATOM 783 C C . ALA A 1 105 ? -11.000 8.543 7.614 1.00 92.00 105 ALA A C 1
ATOM 785 O O . ALA A 1 105 ? -12.188 8.362 7.353 1.00 92.00 105 ALA A O 1
ATOM 786 N N . ARG A 1 106 ? -10.142 7.521 7.725 1.00 90.56 106 ARG A N 1
ATOM 787 C CA . ARG A 1 106 ? -10.511 6.116 7.517 1.00 90.56 106 ARG A CA 1
ATOM 788 C C . ARG A 1 106 ? -11.390 5.547 8.630 1.00 90.56 106 ARG A C 1
ATOM 790 O O . ARG A 1 106 ? -12.304 4.784 8.325 1.00 90.56 106 ARG A O 1
ATOM 797 N N . ILE A 1 107 ? -11.107 5.881 9.891 1.00 88.75 107 ILE A N 1
ATOM 798 C CA . ILE A 1 107 ? -11.823 5.346 11.065 1.00 88.75 107 ILE A CA 1
ATOM 799 C C . ILE A 1 107 ? -12.973 6.242 11.549 1.00 88.75 107 ILE A C 1
ATOM 801 O O . ILE A 1 107 ? -13.621 5.907 12.538 1.00 88.75 107 ILE A O 1
ATOM 805 N N . GLY A 1 108 ? -13.247 7.351 10.854 1.00 80.44 108 GLY A N 1
ATOM 806 C CA . GLY A 1 108 ? -14.348 8.262 11.177 1.00 80.44 108 GLY A CA 1
ATOM 807 C C . GLY A 1 108 ? -14.161 9.012 12.497 1.00 80.44 108 GLY A C 1
ATOM 808 O O . GLY A 1 108 ? -15.149 9.394 13.119 1.00 80.44 108 GLY A O 1
ATOM 809 N N . LEU A 1 109 ? -12.916 9.192 12.953 1.00 64.50 109 LEU A N 1
ATOM 810 C CA . LEU A 1 109 ? -12.640 10.056 14.098 1.00 64.50 109 LEU A CA 1
ATOM 811 C C . LEU A 1 109 ? -12.713 11.509 13.632 1.00 64.50 109 LEU A C 1
ATOM 813 O O . LEU A 1 109 ? -11.842 11.970 12.890 1.00 64.50 109 LEU A O 1
ATOM 817 N N . ASP A 1 110 ? -13.745 12.218 14.080 1.00 52.97 110 ASP A N 1
ATOM 818 C CA . ASP A 1 110 ? -13.847 13.658 13.886 1.00 52.97 110 ASP A CA 1
ATOM 819 C C . ASP A 1 110 ? -12.701 14.372 14.632 1.00 52.97 110 ASP A C 1
ATOM 821 O O . ASP A 1 110 ? -12.474 14.098 15.816 1.00 52.97 110 ASP A O 1
ATOM 825 N N . PRO A 1 111 ? -11.987 15.318 13.990 1.00 53.28 111 PRO A N 1
ATOM 826 C CA . PRO A 1 111 ? -10.893 16.066 14.617 1.00 53.28 111 PRO A CA 1
ATOM 827 C C . PRO A 1 111 ? -11.328 16.975 15.783 1.00 53.28 111 PRO A C 1
ATOM 829 O O . PRO A 1 111 ? -10.486 17.609 16.407 1.00 53.28 111 PRO A O 1
ATOM 832 N N . THR A 1 112 ? -12.623 17.039 16.092 1.00 53.34 112 THR A N 1
ATOM 833 C CA . THR A 1 112 ? -13.236 17.865 17.142 1.00 53.34 112 THR A CA 1
ATOM 834 C C . THR A 1 112 ? -13.392 17.170 18.503 1.00 53.34 112 THR A C 1
ATOM 836 O O . THR A 1 112 ? -13.953 17.778 19.410 1.00 53.34 112 THR A O 1
ATOM 839 N N . VAL A 1 113 ? -12.939 15.919 18.669 1.00 46.94 113 VAL A N 1
ATOM 840 C CA . VAL A 1 113 ? -13.100 15.138 19.924 1.00 46.94 113 VAL A CA 1
ATOM 841 C C . VAL A 1 113 ? -11.798 15.028 20.747 1.00 46.94 113 VAL A C 1
ATOM 843 O O . VAL A 1 113 ? -11.625 14.101 21.533 1.00 46.94 113 VAL A O 1
ATOM 846 N N . LEU A 1 114 ? -10.879 15.984 20.614 1.00 47.16 114 LEU A N 1
ATOM 847 C CA . LEU A 1 114 ? -9.739 16.170 21.528 1.00 47.16 114 LEU A CA 1
ATOM 848 C C . LEU A 1 114 ? -9.766 17.586 22.105 1.00 47.16 114 LEU A C 1
ATOM 850 O O . LEU A 1 114 ? -9.322 17.739 23.264 1.00 47.16 114 LEU A O 1
#

Secondary structure (DSSP, 8-state):
--TTHHHHHHHHHHTT-GGGHHHHHHHHHH---HHHHHHHHHHHHHH-TTGGGTHHHHGGG-S-HHHHHHHHHH----SHHHHHHHHHHHH-TTS-HHHHHHHHHHHT--TT--